Protein AF-A0A974SH71-F1 (afdb_monomer_lite)

Sequence (111 aa):
MAGLPHSPHGITPENIVWHKETMSVDSLHEAYEWTTSGPLLEIRYLYSGYQTTDWMLAHVLAFELTRLNTISVPQFLVHADYDLNSEGILYKIWVTPLSPLPAHSDGEKPE

Foldseek 3Di:
DDDDDDDPADDDPVPWFEDEDPDEDDDLVVLQVVCVVPVLPCCVPPTFKYKYQHVSVLVNSLVVLVVCVVVDPHFWDKDWDWDQDPVGIIIMIGTGGPDPDPDPPPDPDDD

pLDDT: mean 82.3, std 20.48, range [36.09, 98.25]

Structure (mmCIF, N/CA/C/O backbone):
data_AF-A0A974SH71-F1
#
_entry.id   AF-A0A974SH71-F1
#
loop_
_atom_site.group_PDB
_atom_site.id
_atom_site.type_symbol
_atom_site.label_atom_id
_atom_site.label_alt_id
_atom_site.label_comp_id
_atom_site.label_asym_id
_atom_site.label_entity_id
_atom_site.label_seq_id
_atom_site.pdbx_PDB_ins_code
_atom_site.Cartn_x
_atom_site.Cartn_y
_atom_site.Cartn_z
_atom_site.occupancy
_atom_site.B_iso_or_equiv
_atom_site.auth_seq_id
_atom_site.auth_comp_id
_atom_site.auth_asym_id
_atom_site.auth_atom_id
_atom_site.pdbx_PDB_model_num
ATOM 1 N N . MET A 1 1 ? -18.716 3.583 -25.580 1.00 36.09 1 MET A N 1
ATOM 2 C CA . MET A 1 1 ? -17.666 3.830 -24.572 1.00 36.09 1 MET A CA 1
ATOM 3 C C . MET A 1 1 ? -16.566 2.819 -24.824 1.00 36.09 1 MET A C 1
ATOM 5 O O . MET A 1 1 ? -16.846 1.631 -24.757 1.00 36.09 1 MET A O 1
ATOM 9 N N . ALA A 1 2 ? -15.393 3.270 -25.263 1.00 36.75 2 ALA A N 1
ATOM 10 C CA . ALA A 1 2 ? -14.285 2.384 -25.606 1.00 36.75 2 ALA A CA 1
ATOM 11 C C . ALA A 1 2 ? -13.636 1.858 -24.319 1.00 36.75 2 ALA A C 1
ATOM 13 O O . ALA A 1 2 ? -13.260 2.651 -23.458 1.00 36.75 2 ALA A O 1
ATOM 14 N N . GLY A 1 3 ? -13.563 0.532 -24.183 1.00 41.25 3 GLY A N 1
ATOM 15 C CA . GLY A 1 3 ? -12.826 -0.131 -23.112 1.00 41.25 3 GLY A CA 1
ATOM 16 C C . GLY A 1 3 ? -11.335 0.179 -23.224 1.00 41.25 3 GLY A C 1
ATOM 17 O O . GLY A 1 3 ? -10.789 0.236 -24.326 1.00 41.25 3 GLY A O 1
ATOM 18 N N . LEU A 1 4 ? -10.697 0.425 -22.082 1.00 39.84 4 LEU A N 1
ATOM 19 C CA . LEU A 1 4 ? -9.259 0.653 -22.003 1.00 39.84 4 LEU A CA 1
ATOM 20 C C . LEU A 1 4 ? -8.504 -0.603 -22.478 1.00 39.84 4 LEU A C 1
ATOM 22 O O . LEU A 1 4 ? -8.930 -1.718 -22.165 1.00 39.84 4 LEU A O 1
ATOM 26 N N . PRO A 1 5 ? -7.406 -0.446 -23.236 1.00 42.16 5 PRO A N 1
ATOM 27 C CA . PRO A 1 5 ? -6.667 -1.572 -23.784 1.00 42.16 5 PRO A CA 1
ATOM 28 C C . PRO A 1 5 ? -6.032 -2.399 -22.664 1.00 42.16 5 PRO A C 1
ATOM 30 O O . PRO A 1 5 ? -5.378 -1.871 -21.765 1.00 42.16 5 PRO A O 1
ATOM 33 N N . HIS A 1 6 ? -6.234 -3.712 -22.742 1.00 45.59 6 HIS A N 1
ATOM 34 C CA . HIS A 1 6 ? -5.571 -4.696 -21.900 1.00 45.59 6 HIS A CA 1
ATOM 35 C C . HIS A 1 6 ? -4.052 -4.574 -22.045 1.00 45.59 6 HIS A C 1
ATOM 37 O O . HIS A 1 6 ? -3.512 -4.637 -23.150 1.00 45.59 6 HIS A O 1
ATOM 43 N N . SER A 1 7 ? -3.376 -4.379 -20.912 1.00 43.12 7 SER A N 1
ATOM 44 C CA . SER A 1 7 ? -1.918 -4.371 -20.841 1.00 43.12 7 SER A CA 1
ATOM 45 C C . SER A 1 7 ? -1.386 -5.782 -21.143 1.00 43.12 7 SER A C 1
ATOM 47 O O . SER A 1 7 ? -1.866 -6.740 -20.533 1.00 43.12 7 SER A O 1
ATOM 49 N N . PRO A 1 8 ? -0.415 -5.952 -22.060 1.00 43.66 8 PRO A N 1
ATOM 50 C CA . PRO A 1 8 ? 0.039 -7.263 -22.527 1.00 43.66 8 PRO A CA 1
ATOM 51 C C . PRO A 1 8 ? 1.101 -7.918 -21.621 1.00 43.66 8 PRO A C 1
ATOM 53 O O . PRO A 1 8 ? 1.719 -8.907 -22.012 1.00 43.66 8 PRO A O 1
ATOM 56 N N . HIS A 1 9 ? 1.324 -7.406 -20.408 1.00 43.28 9 HIS A N 1
ATOM 57 C CA . HIS A 1 9 ? 2.338 -7.920 -19.485 1.00 43.28 9 HIS A CA 1
ATOM 58 C C . HIS A 1 9 ? 1.685 -8.296 -18.155 1.00 43.28 9 HIS A C 1
ATOM 60 O O . HIS A 1 9 ? 1.366 -7.452 -17.321 1.00 43.28 9 HIS A O 1
ATOM 66 N N . GLY A 1 10 ? 1.401 -9.594 -18.037 1.00 44.50 10 GLY A N 1
ATOM 67 C CA . GLY A 1 10 ? 0.595 -10.191 -16.985 1.00 44.50 10 GLY A CA 1
ATOM 68 C C . GLY A 1 10 ? 1.272 -10.193 -15.621 1.00 44.50 10 GLY A C 1
ATOM 69 O O . GLY A 1 10 ? 2.144 -11.012 -15.353 1.00 44.50 10 GLY A O 1
ATOM 70 N N . ILE A 1 11 ? 0.742 -9.362 -14.731 1.00 46.34 11 ILE A N 1
ATOM 71 C CA . ILE A 1 11 ? 0.013 -9.879 -13.573 1.00 46.34 11 ILE A CA 1
ATOM 72 C C . ILE A 1 11 ? -1.391 -9.281 -13.677 1.00 46.34 11 ILE A C 1
ATOM 74 O O . ILE A 1 11 ? -1.578 -8.075 -13.543 1.00 46.34 11 ILE A O 1
ATOM 78 N N . THR A 1 12 ? -2.384 -10.107 -13.994 1.00 49.97 12 THR A N 1
ATOM 79 C CA . THR A 1 12 ? -3.775 -9.739 -13.732 1.00 49.97 12 THR A CA 1
ATOM 80 C C . THR A 1 12 ? -3.969 -9.749 -12.208 1.00 49.97 12 THR A C 1
ATOM 82 O O . THR A 1 12 ? -3.352 -10.583 -11.536 1.00 49.97 12 THR A O 1
ATOM 85 N N . PRO A 1 13 ? -4.779 -8.846 -11.623 1.00 55.78 13 PRO A N 1
ATOM 86 C CA . PRO A 1 13 ? -4.957 -8.742 -10.165 1.00 55.78 13 PRO A CA 1
ATOM 87 C C . PRO A 1 13 ? -5.382 -10.057 -9.472 1.00 55.78 13 PRO A C 1
ATOM 89 O O . PRO A 1 13 ? -5.277 -10.170 -8.255 1.00 55.78 13 PRO A O 1
ATOM 92 N N . GLU A 1 14 ? -5.791 -11.069 -10.243 1.00 57.41 14 GLU A N 1
ATOM 93 C CA . GLU A 1 14 ? -6.086 -12.445 -9.823 1.00 57.41 14 GLU A CA 1
ATOM 94 C C . GLU A 1 14 ? -4.891 -13.218 -9.208 1.00 57.41 14 GLU A C 1
ATOM 96 O O . GLU A 1 14 ? -5.127 -14.174 -8.477 1.00 57.41 14 GLU A O 1
ATOM 101 N N . ASN A 1 15 ? -3.629 -12.839 -9.473 1.00 76.56 15 ASN A N 1
ATOM 102 C CA . ASN A 1 15 ? -2.432 -13.590 -9.026 1.00 76.56 15 ASN A CA 1
ATOM 103 C C . ASN A 1 15 ? -1.574 -12.852 -7.982 1.00 76.56 15 ASN A C 1
ATOM 105 O O . ASN A 1 15 ? -0.382 -13.133 -7.829 1.00 76.56 15 ASN A O 1
ATOM 109 N N . ILE A 1 16 ? -2.149 -11.878 -7.277 1.00 87.75 16 ILE A N 1
ATOM 110 C CA . ILE A 1 16 ? -1.428 -11.167 -6.219 1.00 87.75 16 ILE A CA 1
ATOM 111 C C . ILE A 1 16 ? -1.381 -12.048 -4.966 1.00 87.75 16 ILE A C 1
ATOM 113 O O . ILE A 1 16 ? -2.415 -12.435 -4.420 1.00 87.75 16 ILE A O 1
ATOM 117 N N . VAL A 1 17 ? -0.171 -12.338 -4.487 1.00 91.81 17 VAL A N 1
ATOM 118 C CA . VAL A 1 17 ? 0.030 -12.961 -3.177 1.00 91.81 17 VAL A CA 1
ATOM 119 C C . VAL A 1 17 ? -0.023 -11.841 -2.149 1.00 91.81 17 VAL A C 1
ATOM 121 O O . VAL A 1 17 ? 0.875 -11.002 -2.114 1.00 91.81 17 VAL A O 1
ATOM 124 N N . TRP A 1 18 ? -1.096 -11.797 -1.360 1.00 94.56 18 TRP A N 1
ATOM 125 C CA . TRP A 1 18 ? -1.333 -10.743 -0.376 1.00 94.56 18 TRP A CA 1
ATOM 126 C C . TRP A 1 18 ? -0.783 -11.111 1.001 1.00 94.56 18 TRP A C 1
ATOM 128 O O . TRP A 1 18 ? -1.170 -12.127 1.579 1.00 94.56 18 TRP A O 1
ATOM 138 N N . HIS A 1 19 ? 0.041 -10.234 1.563 1.00 96.00 19 HIS A N 1
ATOM 139 C CA . HIS A 1 19 ? 0.314 -10.183 2.991 1.00 96.00 19 HIS A CA 1
ATOM 140 C C . HIS A 1 19 ? -0.737 -9.311 3.682 1.00 96.00 19 HIS A C 1
ATOM 142 O O . HIS A 1 19 ? -0.993 -8.187 3.250 1.00 96.00 19 HIS A O 1
ATOM 148 N N . LYS A 1 20 ? -1.347 -9.829 4.750 1.00 96.00 20 LYS A N 1
ATOM 149 C CA . LYS A 1 20 ? -2.299 -9.084 5.578 1.00 96.00 20 LYS A CA 1
ATOM 150 C C . LYS A 1 20 ? -1.602 -8.624 6.845 1.00 96.00 20 LYS A C 1
ATOM 152 O O . LYS A 1 20 ? -1.306 -9.445 7.707 1.00 96.00 20 LYS A O 1
ATOM 157 N N . GLU A 1 21 ? -1.386 -7.324 6.937 1.00 95.75 21 GLU A N 1
ATOM 158 C CA . GLU A 1 21 ? -0.840 -6.687 8.119 1.00 95.75 21 GLU A CA 1
ATOM 159 C C . GLU A 1 21 ? -1.936 -6.446 9.154 1.00 95.75 21 GLU A C 1
ATOM 161 O O . GLU A 1 21 ? -3.025 -5.962 8.831 1.00 95.75 21 GLU A O 1
ATOM 166 N N . THR A 1 22 ? -1.618 -6.750 10.407 1.00 94.31 22 THR A N 1
ATOM 167 C CA . THR A 1 22 ? -2.487 -6.481 11.560 1.00 94.31 22 THR A CA 1
ATOM 168 C C . THR A 1 22 ? -1.904 -5.434 12.503 1.00 94.31 22 THR A C 1
ATOM 170 O O . THR A 1 22 ? -2.585 -5.018 13.438 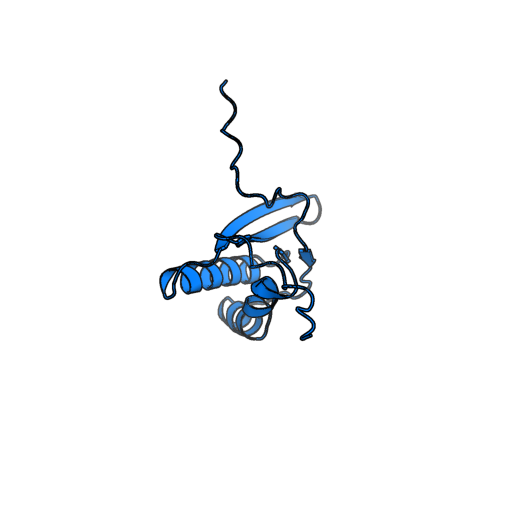1.00 94.31 22 THR A O 1
ATOM 173 N N . MET A 1 23 ? -0.649 -5.028 12.294 1.00 93.00 23 MET A N 1
ATOM 174 C CA . MET A 1 23 ? -0.010 -3.953 13.040 1.00 93.00 23 MET A CA 1
ATOM 175 C C . MET A 1 23 ? -0.694 -2.607 12.770 1.00 93.00 23 MET A C 1
ATOM 177 O O . MET A 1 23 ? -1.185 -2.332 11.674 1.00 93.00 23 MET A O 1
ATOM 181 N N . SER A 1 24 ? -0.709 -1.752 13.786 1.00 94.94 24 SER A N 1
ATOM 182 C CA . SER A 1 24 ? -1.096 -0.345 13.682 1.00 94.94 24 SER A CA 1
ATOM 183 C C . SER A 1 24 ? -0.063 0.496 14.413 1.00 94.94 24 SER A C 1
ATOM 185 O O . SER A 1 24 ? 0.553 0.021 15.370 1.00 94.94 24 SER A O 1
ATOM 187 N N . VAL A 1 25 ? 0.153 1.714 13.938 1.00 97.12 25 VAL A N 1
ATOM 188 C CA . VAL A 1 25 ? 1.221 2.597 14.411 1.00 97.12 25 VAL A CA 1
ATOM 189 C C . VAL A 1 25 ? 0.682 3.998 14.660 1.00 97.12 25 VAL A C 1
ATOM 191 O O . VAL A 1 25 ? -0.273 4.442 14.019 1.00 97.12 25 VAL A O 1
ATOM 194 N N . ASP A 1 26 ? 1.312 4.720 15.581 1.00 97.38 26 ASP A N 1
ATOM 195 C CA . ASP A 1 26 ? 0.816 6.027 16.022 1.00 97.38 26 ASP A CA 1
ATOM 196 C C . ASP A 1 26 ? 1.482 7.189 15.267 1.00 97.38 26 ASP A C 1
ATOM 198 O O . ASP A 1 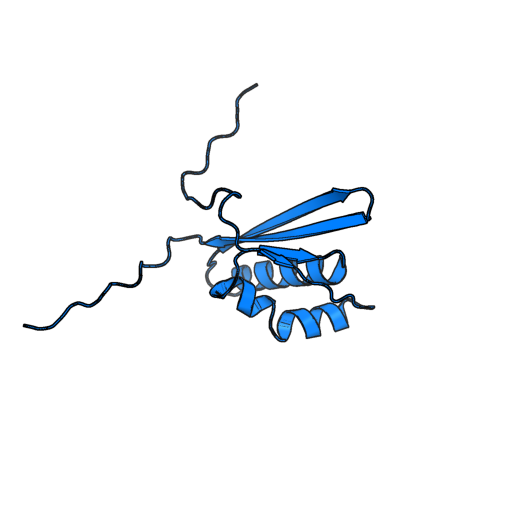26 ? 1.077 8.350 15.393 1.00 97.38 26 ASP A O 1
ATOM 202 N N . SER A 1 27 ? 2.511 6.906 14.460 1.00 98.19 27 SER A N 1
ATOM 203 C CA . SER A 1 27 ? 3.214 7.924 13.681 1.00 98.19 27 SER A CA 1
ATOM 204 C C . SER A 1 27 ? 3.796 7.408 12.365 1.00 98.19 27 SER A C 1
ATOM 206 O O . SER A 1 27 ? 4.137 6.238 12.211 1.00 98.19 27 SER A O 1
ATOM 208 N N . LEU A 1 28 ? 4.023 8.335 11.427 1.00 98.25 28 LEU A N 1
ATOM 209 C C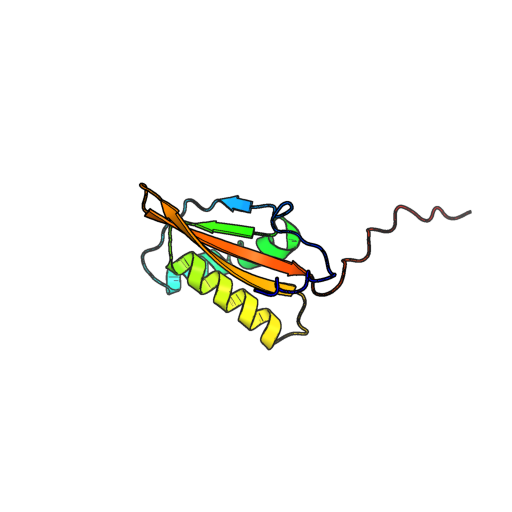A . LEU A 1 28 ? 4.743 8.051 10.181 1.00 98.25 28 LEU A CA 1
ATOM 210 C C . LEU A 1 28 ? 6.182 7.569 10.425 1.00 98.25 28 LEU A C 1
ATOM 212 O O . LEU A 1 28 ? 6.730 6.851 9.594 1.00 98.25 28 LEU A O 1
ATOM 216 N N . HIS A 1 29 ? 6.802 7.959 11.545 1.00 97.88 29 HIS A N 1
ATOM 217 C CA . HIS A 1 29 ? 8.140 7.486 11.890 1.00 97.88 29 HIS A CA 1
ATOM 218 C C . HIS A 1 29 ? 8.118 6.007 12.283 1.00 97.88 29 HIS A C 1
ATOM 220 O O . HIS A 1 29 ? 8.892 5.229 11.738 1.00 97.88 29 HIS A O 1
ATOM 226 N N . GLU A 1 30 ? 7.188 5.600 13.147 1.00 98.25 30 GLU A N 1
ATOM 227 C CA . GLU A 1 30 ? 6.986 4.183 13.478 1.00 98.25 30 GLU A CA 1
ATOM 228 C C . GLU A 1 30 ? 6.610 3.365 12.240 1.00 98.25 30 GLU A C 1
ATOM 230 O O . GLU A 1 30 ? 7.141 2.275 12.038 1.00 98.25 30 GLU A O 1
ATOM 235 N N . ALA A 1 31 ? 5.766 3.918 11.363 1.00 98.19 31 ALA A N 1
ATOM 236 C CA . ALA A 1 31 ? 5.421 3.287 10.094 1.00 98.19 31 ALA A CA 1
ATOM 237 C C . ALA A 1 31 ? 6.651 3.043 9.204 1.00 98.19 31 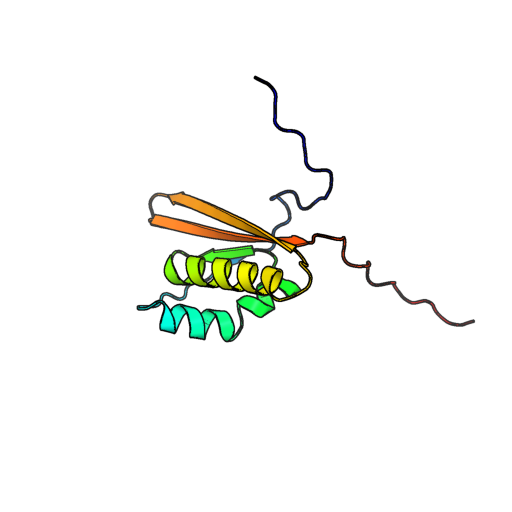ALA A C 1
ATOM 239 O O . ALA A 1 31 ? 6.757 2.006 8.546 1.00 98.19 31 ALA A O 1
ATOM 240 N N . TYR A 1 32 ? 7.591 3.990 9.192 1.00 98.06 32 TYR A N 1
ATOM 241 C CA . TYR A 1 32 ? 8.861 3.876 8.482 1.00 98.06 32 TYR A CA 1
ATOM 242 C C . TYR A 1 32 ? 9.785 2.826 9.093 1.00 98.06 32 TYR A C 1
ATOM 244 O O . TYR A 1 32 ? 10.277 1.966 8.359 1.00 98.06 32 TYR A O 1
ATOM 252 N N . GLU A 1 33 ? 9.985 2.844 10.411 1.00 97.81 33 GLU A N 1
ATOM 253 C CA . GLU A 1 33 ? 10.789 1.826 11.099 1.00 97.81 33 GLU A CA 1
ATOM 254 C C . GLU A 1 33 ? 10.208 0.426 10.853 1.00 97.81 33 GLU A C 1
ATOM 256 O O . GLU A 1 33 ? 10.935 -0.491 10.472 1.00 97.81 33 GLU A O 1
ATOM 261 N N . TRP A 1 34 ? 8.881 0.275 10.945 1.00 96.94 34 TRP A N 1
ATOM 262 C CA . TRP A 1 34 ? 8.198 -0.980 10.633 1.00 96.94 34 TRP A CA 1
ATOM 263 C C . TRP A 1 34 ? 8.428 -1.407 9.185 1.00 96.94 34 TRP A C 1
ATOM 265 O O . TRP A 1 34 ? 8.950 -2.491 8.937 1.00 96.94 34 TRP A O 1
ATOM 275 N N . THR A 1 35 ? 8.113 -0.540 8.220 1.00 95.62 35 THR A N 1
ATOM 276 C CA . THR A 1 35 ? 8.221 -0.836 6.782 1.00 95.62 35 THR A CA 1
ATOM 277 C C . THR A 1 35 ? 9.643 -1.226 6.377 1.00 95.62 35 THR A C 1
ATOM 279 O O . THR A 1 35 ? 9.837 -2.159 5.591 1.00 95.62 35 THR A O 1
ATOM 282 N N . THR A 1 36 ? 10.646 -0.532 6.916 1.00 94.19 36 THR A N 1
ATOM 283 C CA . THR A 1 36 ? 12.061 -0.778 6.602 1.00 94.19 36 THR A CA 1
ATOM 284 C C . THR A 1 36 ? 12.658 -1.965 7.353 1.00 94.19 36 THR A C 1
ATOM 286 O O . THR A 1 36 ? 13.654 -2.518 6.888 1.00 94.19 36 THR A O 1
ATOM 289 N N . SER A 1 37 ? 12.030 -2.417 8.442 1.00 94.31 37 SER A N 1
ATOM 290 C CA . SER A 1 37 ? 12.463 -3.616 9.170 1.00 94.31 37 SER A CA 1
ATOM 291 C C . SER A 1 37 ? 12.245 -4.925 8.398 1.00 94.31 37 SER A C 1
ATOM 293 O O . SER A 1 37 ? 12.930 -5.909 8.674 1.00 94.31 37 SER A O 1
ATOM 295 N N . GLY A 1 38 ? 11.337 -4.944 7.412 1.00 91.88 38 GLY A N 1
ATOM 296 C CA . GLY A 1 38 ? 11.005 -6.163 6.666 1.00 91.88 38 GLY A CA 1
ATOM 297 C C . GLY A 1 38 ? 10.056 -5.972 5.477 1.00 91.88 38 GLY A C 1
ATOM 298 O O . GLY A 1 38 ? 10.452 -6.302 4.355 1.00 91.88 38 GLY A O 1
ATOM 299 N N . PRO A 1 39 ? 8.846 -5.403 5.658 1.00 92.62 39 PRO A N 1
ATOM 300 C CA . PRO A 1 39 ? 7.788 -5.397 4.644 1.00 92.62 39 PRO A CA 1
ATOM 301 C C . PRO A 1 39 ? 8.198 -4.874 3.261 1.00 92.62 39 PRO A C 1
ATOM 303 O O . PRO A 1 39 ? 7.749 -5.389 2.234 1.00 92.62 39 PRO A O 1
ATOM 306 N N . LEU A 1 40 ? 9.083 -3.874 3.218 1.00 92.31 40 LEU A N 1
ATOM 307 C CA . LEU A 1 40 ? 9.618 -3.319 1.973 1.00 92.31 40 LEU A CA 1
ATOM 308 C C . LEU A 1 40 ? 10.452 -4.330 1.169 1.00 92.31 40 LEU A C 1
ATOM 310 O O . LEU A 1 40 ? 10.448 -4.310 -0.064 1.00 92.31 40 LEU A O 1
ATOM 314 N N . LEU A 1 41 ? 11.199 -5.194 1.857 1.00 90.12 41 LEU A N 1
ATOM 315 C CA . LEU A 1 41 ? 11.971 -6.259 1.230 1.00 90.12 41 LEU A CA 1
ATOM 316 C C . LEU A 1 41 ? 11.045 -7.415 0.845 1.00 90.12 41 LEU A C 1
ATOM 318 O O . LEU A 1 41 ? 11.113 -7.913 -0.276 1.00 90.12 41 LEU A O 1
ATOM 322 N N . GLU A 1 42 ? 10.161 -7.817 1.751 1.00 92.56 42 GLU A N 1
ATOM 323 C CA . GLU A 1 42 ? 9.318 -9.000 1.581 1.00 92.56 42 GLU A CA 1
ATOM 324 C C . GLU A 1 42 ? 8.320 -8.867 0.423 1.00 92.56 42 GLU A C 1
ATOM 326 O O . GLU A 1 42 ? 8.144 -9.836 -0.318 1.00 92.56 42 GLU A O 1
ATOM 331 N N . ILE A 1 43 ? 7.773 -7.670 0.163 1.00 90.81 43 ILE A N 1
ATOM 332 C CA . ILE A 1 43 ? 6.890 -7.423 -0.999 1.00 90.81 43 ILE A CA 1
ATOM 333 C C . ILE A 1 43 ? 7.587 -7.597 -2.361 1.00 90.81 43 ILE A C 1
ATOM 335 O O . ILE A 1 43 ? 6.955 -7.567 -3.416 1.00 90.81 43 ILE A O 1
ATOM 339 N N . ARG A 1 44 ? 8.913 -7.743 -2.369 1.00 80.62 44 ARG A N 1
ATOM 340 C CA . ARG A 1 44 ? 9.687 -7.994 -3.589 1.00 80.62 44 ARG A CA 1
ATOM 341 C C . ARG A 1 44 ? 10.024 -9.469 -3.788 1.00 80.62 44 ARG A C 1
ATOM 343 O O . ARG A 1 44 ? 10.401 -9.832 -4.899 1.00 80.62 44 ARG A O 1
ATOM 350 N N . TYR A 1 45 ? 9.915 -10.300 -2.748 1.00 84.88 45 TYR A N 1
ATOM 351 C CA . TYR A 1 45 ? 10.427 -11.678 -2.773 1.00 84.88 45 TYR A CA 1
ATOM 352 C C . TYR A 1 45 ? 9.453 -12.738 -2.251 1.00 84.88 45 TYR A C 1
ATOM 354 O O . TYR A 1 45 ? 9.484 -13.862 -2.743 1.00 84.88 45 TYR A O 1
ATOM 362 N N . LEU A 1 46 ? 8.624 -12.420 -1.255 1.00 88.88 46 LEU A N 1
ATOM 363 C CA . LEU A 1 46 ? 7.766 -13.389 -0.560 1.00 88.88 46 LEU A CA 1
ATOM 364 C C . LEU A 1 46 ? 6.292 -13.241 -0.932 1.00 88.88 46 LEU A C 1
ATOM 366 O O . LEU A 1 46 ? 5.573 -14.231 -1.055 1.00 88.88 46 LEU A O 1
ATOM 370 N N . TYR A 1 47 ? 5.845 -12.007 -1.116 1.00 90.75 47 TYR A N 1
ATOM 371 C CA . TYR A 1 47 ? 4.489 -11.668 -1.522 1.00 90.75 47 TYR A CA 1
AT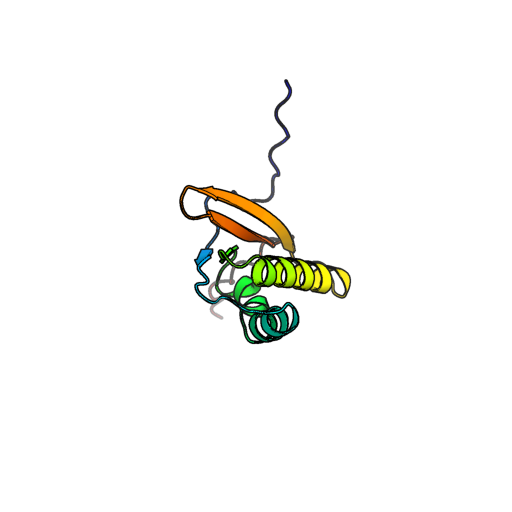OM 372 C C . TYR A 1 47 ? 4.544 -10.527 -2.537 1.00 90.75 47 TYR A C 1
ATOM 374 O O . TYR A 1 47 ? 5.565 -9.859 -2.642 1.00 90.75 47 TYR A O 1
ATOM 382 N N . SER A 1 48 ? 3.481 -10.313 -3.311 1.00 91.38 48 SER A N 1
ATOM 383 C CA . SER A 1 48 ? 3.429 -9.250 -4.330 1.00 91.38 48 SER A CA 1
ATOM 384 C C . SER A 1 48 ? 2.442 -8.138 -3.989 1.00 91.38 48 SER A C 1
ATOM 386 O O . SER A 1 48 ? 2.409 -7.120 -4.681 1.00 91.38 48 SER A O 1
ATOM 388 N N . GLY A 1 49 ? 1.676 -8.296 -2.907 1.00 95.25 49 GLY A N 1
ATOM 389 C CA . GLY A 1 49 ? 0.780 -7.278 -2.380 1.00 95.25 49 GLY A CA 1
ATOM 390 C C . GLY A 1 49 ? 0.743 -7.246 -0.856 1.00 95.25 49 GLY A C 1
ATOM 391 O O . GLY A 1 49 ? 0.982 -8.245 -0.188 1.00 95.25 49 GLY A O 1
ATOM 392 N N . TYR A 1 50 ? 0.411 -6.087 -0.311 1.00 96.94 50 TYR A N 1
ATOM 393 C CA . TYR A 1 50 ? 0.320 -5.785 1.108 1.00 96.94 50 TYR A CA 1
ATOM 394 C C . TYR A 1 50 ? -1.024 -5.117 1.398 1.00 96.94 50 TYR A C 1
ATOM 396 O O . TYR A 1 50 ? -1.422 -4.181 0.697 1.00 96.94 50 TYR A O 1
ATOM 404 N N . GLN A 1 51 ? -1.733 -5.619 2.407 1.00 97.00 51 GLN A N 1
ATOM 405 C CA . GLN A 1 51 ? -3.024 -5.104 2.854 1.00 97.00 51 GLN A CA 1
ATOM 406 C C . GLN A 1 51 ? -2.933 -4.663 4.307 1.00 97.00 51 GLN A C 1
ATOM 408 O O . GLN A 1 51 ? -2.405 -5.402 5.132 1.00 97.00 51 GLN A O 1
ATOM 413 N N . THR A 1 52 ? -3.486 -3.498 4.625 1.00 97.12 52 THR A N 1
ATOM 414 C CA . THR A 1 52 ? -3.523 -2.976 5.996 1.00 97.12 52 THR A CA 1
ATOM 415 C C . THR A 1 52 ? -4.717 -2.047 6.188 1.00 97.12 52 THR A C 1
ATOM 417 O O . THR A 1 52 ? -5.188 -1.424 5.235 1.00 97.12 52 THR A O 1
ATOM 420 N N . THR A 1 53 ? -5.215 -1.938 7.416 1.00 96.94 53 THR A N 1
ATOM 421 C CA . THR A 1 53 ? -6.171 -0.891 7.812 1.00 96.94 53 THR A CA 1
ATOM 422 C C . THR A 1 53 ? -5.470 0.387 8.279 1.00 96.94 53 THR A C 1
ATOM 424 O O . THR A 1 53 ? -6.119 1.418 8.448 1.00 96.94 53 THR A O 1
ATOM 427 N N . ASP A 1 54 ? -4.150 0.344 8.474 1.00 97.38 54 ASP A N 1
ATOM 428 C CA . ASP A 1 54 ? -3.342 1.486 8.884 1.00 97.38 54 ASP A CA 1
ATOM 429 C C . ASP A 1 54 ? -2.871 2.287 7.659 1.00 97.38 54 ASP A C 1
ATOM 431 O O . ASP A 1 54 ? -2.059 1.839 6.842 1.00 97.38 54 ASP A O 1
ATOM 435 N N . TRP A 1 55 ? -3.391 3.505 7.523 1.00 96.81 55 TRP A N 1
ATOM 436 C CA . TRP A 1 55 ? -3.082 4.363 6.383 1.00 96.81 55 TRP A CA 1
ATOM 437 C C . TRP A 1 55 ? -1.621 4.838 6.365 1.00 96.81 55 TRP A C 1
ATOM 439 O O . TRP A 1 55 ? -1.106 5.144 5.287 1.00 96.81 55 TRP A O 1
ATOM 449 N N . MET A 1 56 ? -0.943 4.904 7.519 1.00 98.25 56 MET A N 1
ATOM 450 C CA . MET A 1 56 ? 0.453 5.341 7.611 1.00 98.25 56 MET A CA 1
ATOM 451 C C . MET A 1 56 ? 1.381 4.260 7.069 1.00 98.25 56 MET A C 1
ATOM 453 O O . MET A 1 56 ? 2.259 4.566 6.258 1.00 98.25 56 MET A O 1
ATOM 457 N N . LEU A 1 57 ? 1.138 2.997 7.434 1.00 98.19 57 LEU A N 1
ATOM 458 C CA . LEU A 1 57 ? 1.855 1.853 6.859 1.00 98.19 57 LEU A CA 1
ATOM 459 C C . LEU A 1 57 ? 1.666 1.791 5.341 1.00 98.19 57 LEU A C 1
ATOM 461 O O . LEU A 1 57 ? 2.639 1.685 4.593 1.00 98.19 57 LEU A O 1
ATOM 465 N N . ALA A 1 58 ? 0.423 1.943 4.876 1.00 97.69 58 ALA A N 1
ATOM 466 C CA . ALA A 1 58 ? 0.116 1.964 3.451 1.00 97.69 58 ALA A CA 1
ATOM 467 C C . ALA A 1 58 ? 0.852 3.086 2.703 1.00 97.69 58 ALA A C 1
ATOM 469 O O . ALA A 1 58 ? 1.451 2.861 1.646 1.00 97.69 58 ALA A O 1
ATOM 470 N N . HIS A 1 59 ? 0.819 4.294 3.267 1.00 97.75 59 HIS A N 1
ATOM 471 C CA . HIS A 1 59 ? 1.460 5.473 2.702 1.00 97.75 59 HIS A CA 1
ATOM 472 C C . HIS A 1 59 ? 2.978 5.306 2.595 1.00 97.75 59 HIS A C 1
ATOM 474 O O . HIS A 1 59 ? 3.546 5.511 1.519 1.00 97.75 59 HIS A O 1
ATOM 480 N N . VAL A 1 60 ? 3.634 4.922 3.693 1.00 98.19 60 VAL A N 1
ATOM 481 C CA . VAL A 1 60 ? 5.095 4.807 3.737 1.00 98.19 60 VAL A CA 1
ATOM 482 C C . VAL A 1 60 ? 5.589 3.690 2.822 1.00 98.19 60 VAL A C 1
ATOM 484 O O . VAL A 1 60 ? 6.557 3.897 2.090 1.00 98.19 60 VAL A O 1
ATOM 487 N N . LEU A 1 61 ? 4.896 2.550 2.772 1.00 97.69 61 LEU A N 1
ATOM 488 C CA . LEU A 1 61 ? 5.258 1.462 1.866 1.00 97.69 61 LEU A CA 1
ATOM 489 C C . LEU A 1 61 ? 5.188 1.892 0.395 1.00 97.69 61 LEU A C 1
ATOM 491 O O . LEU A 1 61 ? 6.139 1.677 -0.358 1.00 97.69 61 LEU A O 1
ATOM 495 N N . ALA A 1 62 ? 4.095 2.539 -0.019 1.00 97.44 62 ALA A N 1
ATOM 496 C CA . ALA A 1 62 ? 3.954 3.029 -1.389 1.00 97.44 62 ALA A CA 1
ATOM 497 C C . ALA A 1 62 ? 5.032 4.071 -1.741 1.00 97.44 62 ALA A C 1
ATOM 499 O O . ALA A 1 62 ? 5.597 4.041 -2.842 1.00 97.44 62 ALA A O 1
ATOM 500 N N . PHE A 1 63 ? 5.348 4.967 -0.800 1.00 97.44 63 PHE A N 1
ATOM 501 C CA . PHE A 1 63 ? 6.407 5.958 -0.965 1.00 97.44 63 PHE A CA 1
ATOM 502 C C . PHE A 1 63 ? 7.780 5.300 -1.130 1.00 97.44 63 PHE A C 1
ATOM 504 O O . PHE A 1 63 ? 8.471 5.586 -2.108 1.00 97.44 63 PHE A O 1
ATOM 511 N N . GLU A 1 64 ? 8.167 4.391 -0.235 1.00 96.50 64 GLU A N 1
ATOM 512 C CA . GLU A 1 64 ? 9.482 3.743 -0.272 1.00 96.50 64 GLU A CA 1
ATOM 513 C C . GLU A 1 64 ? 9.662 2.868 -1.519 1.00 96.50 64 GLU A C 1
ATOM 515 O O . GLU A 1 64 ? 10.714 2.914 -2.156 1.00 96.50 64 GLU A O 1
ATOM 520 N N . LEU A 1 65 ? 8.621 2.155 -1.959 1.00 95.50 65 LEU A N 1
ATOM 521 C CA . LEU A 1 65 ? 8.647 1.408 -3.223 1.00 95.50 65 LEU A CA 1
ATOM 522 C C . LEU A 1 65 ? 8.858 2.325 -4.434 1.00 95.50 65 LEU A C 1
ATOM 524 O O . LEU A 1 65 ? 9.668 2.034 -5.319 1.00 95.50 65 LEU A O 1
ATOM 528 N N . THR A 1 66 ? 8.163 3.462 -4.460 1.00 95.19 66 THR A N 1
ATOM 529 C CA . THR A 1 66 ? 8.312 4.464 -5.525 1.00 95.19 66 THR A CA 1
ATOM 530 C C . THR A 1 66 ? 9.704 5.093 -5.495 1.00 95.19 66 THR A C 1
ATOM 532 O O . THR A 1 66 ? 10.357 5.241 -6.533 1.00 95.19 66 THR A O 1
ATOM 535 N N . ARG A 1 67 ? 10.198 5.421 -4.300 1.00 94.94 67 ARG A N 1
ATOM 536 C CA . ARG A 1 67 ? 11.529 5.984 -4.078 1.00 94.94 67 ARG A CA 1
ATOM 537 C C . ARG A 1 67 ? 12.622 5.018 -4.536 1.00 94.94 67 ARG A C 1
ATOM 539 O O . ARG A 1 67 ? 13.537 5.451 -5.236 1.00 94.94 67 ARG A O 1
ATOM 546 N N . LEU A 1 68 ? 12.511 3.726 -4.219 1.00 91.44 68 LEU A N 1
ATOM 547 C CA . LEU A 1 68 ? 13.449 2.693 -4.675 1.00 91.44 68 LEU A CA 1
ATOM 548 C C . LEU A 1 68 ? 13.538 2.638 -6.205 1.00 91.44 68 LEU A C 1
ATOM 550 O O . LEU A 1 68 ? 14.644 2.639 -6.748 1.00 91.44 68 LEU A O 1
ATOM 554 N N . ASN A 1 69 ? 12.395 2.675 -6.893 1.00 90.00 69 ASN A N 1
ATOM 555 C CA . ASN A 1 69 ? 12.335 2.729 -8.357 1.00 90.00 69 ASN A CA 1
ATOM 556 C C . ASN A 1 69 ? 12.845 4.047 -8.956 1.00 90.00 69 ASN A C 1
ATOM 558 O O . ASN A 1 69 ? 13.150 4.090 -10.141 1.00 90.00 69 ASN A O 1
ATOM 562 N N . THR A 1 70 ? 12.898 5.124 -8.172 1.00 90.44 70 THR A N 1
ATOM 563 C CA . THR A 1 70 ? 13.379 6.431 -8.642 1.00 90.44 70 THR A CA 1
ATOM 564 C C . THR A 1 70 ? 14.894 6.561 -8.487 1.00 90.44 70 THR A C 1
ATOM 566 O O . THR A 1 70 ? 15.558 7.141 -9.341 1.00 90.44 70 THR A O 1
ATOM 569 N N . ILE A 1 71 ? 15.449 6.037 -7.390 1.00 90.25 71 ILE A N 1
ATOM 570 C CA . ILE A 1 71 ? 16.888 6.113 -7.087 1.00 90.25 71 ILE A CA 1
ATOM 571 C C . ILE A 1 71 ? 17.673 5.027 -7.838 1.00 90.25 71 ILE A C 1
ATOM 573 O O . ILE A 1 71 ? 18.843 5.225 -8.164 1.00 90.25 71 ILE A O 1
ATOM 577 N N . SER A 1 72 ? 17.041 3.885 -8.110 1.00 85.25 72 SER A N 1
ATOM 578 C CA . SER A 1 72 ? 17.642 2.744 -8.809 1.00 85.25 72 SER A CA 1
ATOM 579 C C . SER A 1 72 ? 17.018 2.546 -10.190 1.00 85.25 72 SER A C 1
ATOM 581 O O . SER A 1 72 ? 16.059 3.218 -10.554 1.00 85.25 72 SER A O 1
ATOM 583 N N . VAL A 1 73 ? 17.537 1.588 -10.964 1.00 86.19 73 VAL A N 1
ATOM 584 C CA . VAL A 1 73 ? 16.852 1.131 -12.182 1.00 86.19 73 VAL A CA 1
ATOM 585 C C . VAL A 1 73 ? 15.460 0.608 -11.791 1.00 86.19 73 VAL A C 1
ATOM 587 O O . VAL A 1 73 ? 15.397 -0.275 -10.932 1.00 86.19 73 VAL A O 1
ATOM 590 N N . PRO A 1 74 ? 14.364 1.111 -12.392 1.00 87.00 74 PRO A N 1
ATOM 591 C CA . PRO A 1 74 ? 13.014 0.654 -12.079 1.00 87.00 74 PRO A CA 1
ATOM 592 C C . PRO A 1 74 ? 12.863 -0.853 -12.298 1.00 87.00 74 PRO A C 1
ATOM 594 O O . PRO A 1 74 ? 13.214 -1.366 -13.361 1.00 87.00 74 PRO A O 1
ATOM 597 N N . GLN A 1 75 ? 12.318 -1.560 -11.308 1.00 87.69 75 GLN A N 1
ATOM 598 C CA . GLN A 1 75 ? 12.148 -3.021 -11.371 1.00 87.69 75 GLN A CA 1
ATOM 599 C C . GLN A 1 75 ? 10.683 -3.451 -11.465 1.00 87.69 75 GLN A C 1
ATOM 601 O O . GLN A 1 75 ? 10.380 -4.529 -11.977 1.00 87.69 75 GLN A O 1
ATOM 606 N N . PHE A 1 76 ? 9.767 -2.616 -10.985 1.00 90.06 76 PHE A N 1
ATOM 607 C CA . PHE A 1 76 ? 8.346 -2.929 -10.899 1.00 90.06 76 PHE A CA 1
ATOM 608 C C . PHE A 1 76 ? 7.491 -1.668 -11.022 1.00 90.06 76 PHE A C 1
ATOM 610 O O . PHE A 1 76 ? 7.945 -0.562 -10.744 1.00 90.06 76 PHE A O 1
ATOM 617 N N . LEU A 1 77 ? 6.235 -1.834 -11.416 1.00 91.81 77 LEU A N 1
ATOM 618 C CA . LEU A 1 77 ? 5.186 -0.837 -11.256 1.00 91.81 77 LEU A CA 1
ATOM 619 C C . LEU A 1 77 ? 4.631 -0.931 -9.838 1.00 91.81 77 LEU A C 1
ATOM 621 O O . LEU A 1 77 ? 4.424 -2.032 -9.338 1.00 91.81 77 LEU A O 1
ATOM 625 N N . VAL A 1 78 ? 4.394 0.217 -9.208 1.00 94.19 78 VAL A N 1
ATOM 626 C CA . VAL A 1 78 ? 3.758 0.310 -7.889 1.00 94.19 78 VAL A CA 1
ATOM 627 C C . VAL A 1 78 ? 2.301 0.693 -8.091 1.00 94.19 78 VAL A C 1
ATOM 629 O O . VAL A 1 78 ? 1.997 1.641 -8.818 1.00 94.19 78 VAL A O 1
ATOM 632 N N . HIS A 1 79 ? 1.409 -0.039 -7.442 1.00 95.12 79 HIS A N 1
ATOM 633 C CA . HIS A 1 79 ? -0.026 0.177 -7.489 1.00 95.12 79 HIS A CA 1
ATOM 634 C C . HIS A 1 79 ? -0.561 0.369 -6.073 1.00 95.12 79 HIS A C 1
ATOM 636 O O . HIS A 1 79 ? -0.069 -0.250 -5.127 1.00 95.12 79 HIS A O 1
ATOM 642 N N . ALA A 1 80 ? -1.577 1.214 -5.940 1.00 96.19 80 ALA A N 1
ATOM 643 C CA . ALA A 1 80 ? -2.278 1.434 -4.689 1.00 96.19 80 ALA A CA 1
ATOM 644 C C . ALA A 1 80 ? -3.777 1.586 -4.954 1.00 96.19 80 ALA A C 1
ATOM 646 O O . ALA A 1 80 ? -4.176 2.208 -5.939 1.00 96.19 80 ALA A O 1
ATOM 647 N N . ASP A 1 81 ? -4.584 1.019 -4.068 1.00 96.56 81 ASP A N 1
ATOM 648 C CA . ASP A 1 81 ? -6.041 1.103 -4.081 1.00 96.56 81 ASP A CA 1
ATOM 649 C C . ASP A 1 81 ? -6.577 0.931 -2.652 1.00 96.56 81 ASP A C 1
ATOM 651 O O . ASP A 1 81 ? -5.818 0.638 -1.721 1.00 96.56 81 ASP A O 1
ATOM 655 N N . TYR A 1 82 ? -7.878 1.097 -2.456 1.00 95.88 82 TYR A N 1
ATOM 656 C CA . TYR A 1 82 ? -8.523 0.839 -1.177 1.00 95.88 82 TYR A CA 1
ATOM 657 C C . TYR A 1 82 ? -9.942 0.304 -1.358 1.00 95.88 82 TYR A C 1
ATOM 659 O O . TYR A 1 82 ? -10.651 0.679 -2.286 1.00 95.88 82 TYR A O 1
ATOM 667 N N . ASP A 1 83 ? -10.365 -0.551 -0.430 1.00 95.50 83 ASP A N 1
ATOM 668 C CA . ASP A 1 83 ? -11.765 -0.953 -0.302 1.00 95.50 83 ASP A CA 1
ATOM 669 C C . ASP A 1 83 ? -12.392 -0.253 0.902 1.00 95.50 83 ASP A C 1
ATOM 671 O O . ASP A 1 83 ? -11.812 -0.212 1.987 1.00 95.50 83 ASP A O 1
ATOM 675 N N . LEU A 1 84 ? -13.602 0.270 0.716 1.00 94.56 84 LEU A N 1
ATOM 676 C CA . LEU A 1 84 ? -14.469 0.722 1.801 1.00 94.56 84 LEU A CA 1
ATOM 677 C C . LEU A 1 84 ? -15.412 -0.420 2.179 1.00 94.56 84 LEU A C 1
ATOM 679 O O . LEU A 1 84 ? -16.174 -0.900 1.337 1.00 94.56 84 LEU A O 1
ATOM 683 N N . ASN A 1 85 ? -15.390 -0.837 3.441 1.00 87.62 85 ASN A N 1
ATOM 684 C CA . ASN A 1 85 ? -16.310 -1.838 3.973 1.00 87.62 85 ASN A CA 1
ATOM 685 C C . ASN A 1 85 ? -16.914 -1.373 5.313 1.00 87.62 85 ASN A C 1
ATOM 687 O O . ASN A 1 85 ? -16.651 -0.269 5.787 1.00 87.62 85 ASN A O 1
ATOM 691 N N . SER A 1 86 ? -17.765 -2.204 5.919 1.00 86.94 86 SER A N 1
ATOM 692 C CA . SER A 1 86 ? -18.406 -1.899 7.207 1.00 86.94 86 SER A CA 1
ATOM 693 C C . SER A 1 86 ? -17.430 -1.788 8.384 1.00 86.94 86 SER A C 1
ATOM 695 O O . SER A 1 86 ? -17.805 -1.258 9.424 1.00 86.94 86 SER A O 1
ATOM 697 N N . GLU A 1 87 ? -16.210 -2.300 8.235 1.00 83.38 87 GLU A N 1
ATOM 698 C CA . GLU A 1 87 ? -15.163 -2.332 9.261 1.00 83.38 87 GLU A CA 1
ATOM 699 C C . GLU A 1 87 ? -14.153 -1.182 9.102 1.00 83.38 87 GLU A C 1
ATOM 701 O O . GLU A 1 87 ? -13.371 -0.924 10.013 1.00 83.38 87 GLU A O 1
ATOM 706 N N . GLY A 1 88 ? -14.195 -0.451 7.982 1.00 90.19 88 GLY A N 1
ATOM 707 C CA . GLY A 1 88 ? -13.342 0.701 7.715 1.00 90.19 88 GLY A CA 1
ATOM 708 C C . GLY A 1 88 ? -12.770 0.705 6.299 1.00 90.19 88 GLY A C 1
ATOM 709 O O . GLY A 1 88 ? -13.396 0.236 5.346 1.00 90.19 88 GLY A O 1
ATOM 710 N N . ILE A 1 89 ? -11.579 1.290 6.164 1.00 95.56 89 ILE A N 1
ATOM 711 C CA . ILE A 1 89 ? -10.826 1.328 4.908 1.00 95.56 89 ILE A CA 1
ATOM 712 C C . ILE A 1 89 ? -9.757 0.236 4.955 1.00 95.56 89 ILE A C 1
ATOM 714 O O . ILE A 1 89 ? -8.943 0.208 5.875 1.00 95.56 89 ILE A O 1
ATOM 718 N N . LEU A 1 90 ? -9.744 -0.638 3.949 1.00 96.69 90 LEU A N 1
ATOM 719 C CA . LEU A 1 90 ? -8.664 -1.593 3.720 1.00 96.69 90 LEU A CA 1
ATOM 720 C C . LEU A 1 90 ? -7.785 -1.083 2.579 1.00 96.69 90 LEU A C 1
ATOM 722 O O . LEU A 1 90 ? -8.191 -1.106 1.415 1.00 96.69 90 LEU A O 1
ATOM 726 N N . TYR A 1 91 ? -6.579 -0.634 2.906 1.00 97.31 91 TYR A N 1
ATOM 727 C CA . TYR A 1 91 ? -5.593 -0.174 1.935 1.00 97.31 91 TYR A CA 1
ATOM 728 C C . TYR A 1 91 ? -4.876 -1.361 1.298 1.00 97.31 91 TYR A C 1
ATOM 730 O O . TYR A 1 91 ? -4.537 -2.333 1.976 1.00 97.31 91 TYR A O 1
ATOM 738 N N . LYS A 1 92 ? -4.633 -1.274 -0.010 1.00 97.19 92 LYS A N 1
ATOM 739 C CA . LYS A 1 92 ? -4.015 -2.317 -0.832 1.00 97.19 92 LYS A CA 1
ATOM 740 C C . LYS A 1 92 ? -2.865 -1.718 -1.629 1.00 97.19 92 LYS A C 1
ATOM 742 O O . LYS A 1 92 ? -3.072 -0.782 -2.394 1.00 97.19 92 LYS A O 1
ATOM 747 N N . ILE A 1 93 ? -1.668 -2.268 -1.471 1.00 97.31 93 ILE A N 1
ATOM 748 C CA . ILE A 1 93 ? -0.459 -1.860 -2.192 1.00 97.31 93 ILE A CA 1
ATO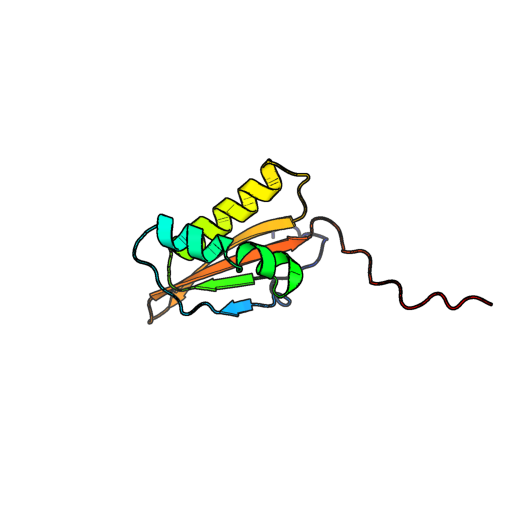M 749 C C . ILE A 1 93 ? 0.090 -3.103 -2.867 1.00 97.31 93 ILE A C 1
ATOM 751 O O . ILE A 1 93 ? 0.216 -4.130 -2.213 1.00 97.31 93 ILE A O 1
ATOM 755 N N . TRP A 1 94 ? 0.417 -3.053 -4.151 1.00 95.94 94 TRP A N 1
ATOM 756 C CA . TRP A 1 94 ? 1.019 -4.202 -4.828 1.00 95.94 94 TRP A CA 1
ATOM 757 C C . TRP A 1 94 ? 1.978 -3.772 -5.922 1.00 95.94 94 TRP A C 1
ATOM 759 O O . TRP A 1 94 ? 1.968 -2.623 -6.373 1.00 95.94 94 TRP A O 1
ATOM 769 N N . VAL A 1 95 ? 2.825 -4.709 -6.334 1.00 93.44 95 VAL A N 1
ATOM 770 C CA . VAL A 1 95 ? 3.843 -4.475 -7.353 1.00 93.44 95 VAL A CA 1
ATOM 771 C C . VAL A 1 95 ? 3.699 -5.437 -8.524 1.00 93.44 95 VAL A C 1
ATOM 773 O O . VAL A 1 95 ? 3.403 -6.617 -8.346 1.00 93.44 95 VAL A O 1
ATOM 776 N N . THR A 1 96 ? 3.946 -4.928 -9.730 1.00 91.00 96 THR A N 1
ATOM 777 C CA . THR A 1 96 ? 3.998 -5.736 -10.957 1.00 91.00 96 THR A CA 1
ATOM 778 C C . THR A 1 96 ? 5.392 -5.624 -11.573 1.00 91.00 96 THR A C 1
ATOM 780 O O . THR A 1 96 ? 5.799 -4.507 -11.888 1.00 91.00 96 THR A O 1
ATOM 783 N N . PRO A 1 97 ? 6.150 -6.717 -11.767 1.00 87.56 97 PRO A N 1
ATOM 784 C CA . PRO A 1 97 ? 7.474 -6.658 -12.388 1.00 87.56 97 PRO A CA 1
ATOM 785 C C . PRO A 1 97 ? 7.447 -5.997 -13.776 1.00 87.56 97 PRO A C 1
ATOM 787 O O . PRO A 1 97 ? 6.566 -6.280 -14.586 1.00 87.56 97 PRO A O 1
ATOM 790 N N . LEU A 1 98 ? 8.426 -5.133 -14.071 1.00 84.19 98 LEU A N 1
ATOM 791 C CA . LEU A 1 98 ? 8.561 -4.467 -15.382 1.00 84.19 98 LEU A CA 1
ATOM 792 C C . LEU A 1 98 ? 9.162 -5.374 -16.463 1.00 84.19 98 LEU A C 1
ATOM 794 O O . LEU A 1 98 ? 9.045 -5.105 -17.655 1.00 84.19 98 LEU A O 1
ATOM 798 N N . SER A 1 99 ? 9.828 -6.446 -16.057 1.00 72.25 99 SER A N 1
ATOM 799 C CA . SER A 1 99 ? 10.283 -7.520 -16.932 1.00 72.25 99 SER A CA 1
ATOM 800 C C . SER A 1 99 ? 9.935 -8.843 -16.263 1.00 72.25 99 SER A C 1
ATOM 802 O O . SER A 1 99 ? 10.010 -8.920 -15.032 1.00 72.25 99 SER A O 1
ATOM 804 N N . PRO A 1 100 ? 9.541 -9.880 -17.022 1.00 55.97 100 PRO A N 1
ATOM 805 C CA . PRO A 1 100 ? 9.383 -11.203 -16.443 1.00 55.97 100 PRO A CA 1
ATOM 806 C C . PRO A 1 100 ? 10.718 -11.600 -15.807 1.00 55.97 100 PRO A C 1
ATOM 808 O O . PRO A 1 100 ? 11.767 -11.499 -16.447 1.00 55.97 100 PRO A O 1
ATOM 811 N N . LEU A 1 101 ? 10.679 -12.001 -14.532 1.00 51.53 101 LEU A N 1
ATOM 812 C CA . LEU A 1 101 ? 11.816 -12.650 -13.886 1.00 51.53 101 LEU A CA 1
ATOM 813 C C . LEU A 1 101 ? 12.308 -13.755 -14.832 1.00 51.53 101 LEU A C 1
ATOM 815 O O . LEU A 1 101 ? 11.463 -14.475 -15.377 1.00 51.53 101 LEU A O 1
ATOM 819 N N . PRO A 1 102 ? 13.625 -13.902 -15.066 1.00 45.00 102 PRO A N 1
ATOM 820 C CA . PRO A 1 102 ? 14.104 -15.093 -15.742 1.00 45.00 102 PRO A CA 1
ATOM 821 C C . PRO A 1 102 ? 13.570 -16.278 -14.941 1.00 45.00 102 PRO A C 1
ATOM 823 O O . PRO A 1 102 ? 13.811 -16.370 -13.735 1.00 45.00 102 PRO A O 1
ATOM 826 N N . ALA A 1 103 ? 12.762 -17.121 -15.590 1.00 48.06 103 ALA A N 1
ATOM 827 C CA . ALA A 1 103 ? 12.341 -18.380 -15.004 1.00 48.06 103 ALA A CA 1
ATOM 828 C C . ALA A 1 103 ? 13.608 -19.056 -14.479 1.00 48.06 103 ALA A C 1
ATOM 830 O O . ALA A 1 103 ? 14.611 -19.081 -15.194 1.00 48.06 103 ALA A O 1
ATOM 831 N N . HIS A 1 104 ? 13.592 -19.520 -13.228 1.00 46.09 104 HIS A N 1
ATOM 832 C CA . HIS A 1 104 ? 14.670 -20.355 -12.717 1.00 46.09 104 HIS A CA 1
ATOM 833 C C . HIS A 1 104 ? 14.923 -21.444 -13.762 1.00 46.09 104 HIS A C 1
ATOM 835 O O . HIS A 1 104 ? 14.049 -22.268 -14.017 1.00 46.09 104 HIS A O 1
ATOM 841 N N . SER A 1 105 ? 16.072 -21.375 -14.436 1.00 45.06 105 SER A N 1
ATOM 842 C CA . SER A 1 105 ? 16.489 -22.393 -15.384 1.00 45.06 105 SER A CA 1
ATOM 843 C C . SER A 1 105 ? 16.681 -23.669 -14.582 1.00 45.06 105 SER A C 1
ATOM 845 O O . SER A 1 105 ? 17.670 -23.808 -13.859 1.00 45.06 105 SER A O 1
ATOM 847 N N . ASP A 1 106 ? 15.704 -24.567 -14.651 1.00 47.47 106 ASP A N 1
ATOM 848 C CA . ASP A 1 106 ? 15.834 -25.910 -14.118 1.00 47.47 106 ASP A CA 1
ATOM 849 C C . ASP A 1 106 ? 17.027 -26.588 -14.802 1.00 47.47 106 ASP A C 1
ATOM 851 O O . ASP A 1 106 ? 17.014 -26.855 -16.001 1.00 47.47 106 ASP A O 1
ATOM 855 N N . GLY A 1 107 ? 18.072 -26.803 -14.001 1.00 48.72 107 GLY A N 1
ATOM 856 C CA . GLY A 1 107 ? 19.147 -27.779 -14.159 1.00 48.72 107 GLY A CA 1
ATOM 857 C C . GLY A 1 107 ? 19.599 -28.119 -15.577 1.00 48.72 107 GLY A C 1
ATOM 858 O O . GLY A 1 107 ? 19.187 -29.134 -16.135 1.00 48.72 107 GLY A O 1
ATOM 859 N N . GLU A 1 108 ? 20.589 -27.389 -16.085 1.00 41.88 108 GLU A N 1
ATOM 860 C CA . GLU A 1 108 ? 21.470 -27.931 -17.118 1.00 41.88 108 GLU A CA 1
ATOM 861 C C . GLU A 1 108 ? 22.434 -28.926 -16.443 1.00 41.88 108 GLU A C 1
ATOM 863 O O . GLU A 1 108 ? 23.345 -28.557 -15.700 1.00 41.88 108 GLU A O 1
ATOM 868 N N . LYS A 1 109 ? 22.155 -30.222 -16.614 1.00 43.25 109 LYS A N 1
ATOM 869 C CA . LYS A 1 109 ? 23.017 -31.320 -16.163 1.00 43.25 109 LYS A CA 1
ATOM 870 C C . LYS A 1 109 ? 24.189 -31.441 -17.149 1.00 43.25 109 LYS A C 1
ATOM 872 O O . LYS A 1 109 ? 23.916 -31.601 -18.336 1.00 43.25 109 LYS A O 1
ATOM 877 N N . PRO A 1 110 ? 25.456 -31.394 -16.703 1.00 54.94 110 PRO A N 1
ATOM 878 C CA . PRO A 1 110 ? 26.583 -31.570 -17.610 1.00 54.94 110 PRO A CA 1
ATOM 879 C C . PRO A 1 110 ? 26.686 -33.038 -18.053 1.00 54.94 110 PRO A C 1
ATOM 881 O O . PRO A 1 110 ? 26.496 -33.946 -17.234 1.00 54.94 110 PRO A O 1
ATOM 884 N N . GLU A 1 111 ? 26.944 -33.232 -19.350 1.00 55.31 111 GLU A N 1
ATOM 885 C CA . GLU A 1 111 ? 27.332 -34.508 -19.976 1.00 55.31 111 GLU A CA 1
ATOM 886 C C . GLU A 1 111 ? 28.730 -34.969 -19.543 1.00 55.31 111 GLU A C 1
ATOM 888 O O . GLU A 1 111 ? 29.620 -34.105 -19.349 1.00 55.31 111 GLU A O 1
#

Secondary structure (DSSP, 8-state):
-PPPPPPSS---GGG--EEE-----SSHHHHHHHHHHTHHHHTTTT-SEEEES-HHHHHHHHHHHHHHHHHS---EEEEEEEEEETTEEEEEEEEEESSPPPP--------

Radius of gyration: 16.62 Å; chains: 1; bounding box: 46×43×42 Å

Organism: NCBI:txid373687